Protein AF-A0AAV0VIZ0-F1 (afdb_monomer)

Secondary structure (DSSP, 8-state):
-HHHHHHHHHHHHHTSHHHHHHHHHHHHHHHHHTT-----HHHHHHHTTS-----TT--S------SS--GGGGS---S-HIIIIIIHHHHHHHHHHHHHTSHHH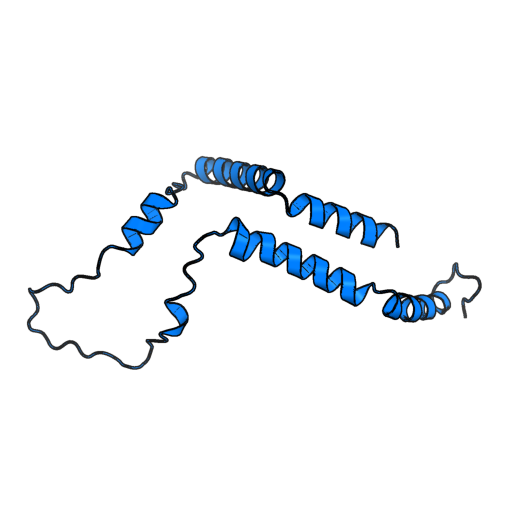HHHHHGGGGG-TTSTT--

Solvent-accessible surface area (backbone atoms only — not comparable to full-atom values): 7659 Å² total; per-residue (Å²): 112,68,66,61,56,50,51,49,50,52,50,56,55,53,67,31,74,67,44,47,50,53,53,50,51,55,52,48,56,52,36,48,75,71,70,47,82,81,74,52,73,69,57,56,54,52,60,75,59,60,73,87,70,78,71,89,85,61,96,63,84,81,79,76,74,78,84,76,77,63,71,81,69,76,68,76,66,76,85,44,58,62,62,71,44,55,38,45,54,48,52,50,52,52,50,51,51,50,63,64,66,24,76,77,40,49,60,60,54,55,63,52,39,38,76,32,89,88,39,98,63,42,117

Foldseek 3Di:
DVVLVVVLVVLVVCLDPVVVVVVVVVVVVVCVVVVHDDDDLVRVVVVVPPPPDPDPPDPDDDPPPPPDPPVVVVPPPCSDCSVPPVNVVSVVVSVCSCVCPPPVNVVVVVVCLCVDPPHPNDD

Organism: NCBI:txid13131

Sequence (123 aa):
MDLVDLTRKELTELRSDASYSLLYNKAKTHALGLGITVEEEQERNTRLRRKLQPSKKLEEYYVMSTTGKCESMKSLKVKNFKTEVFYCCIDRFLQQLNETFSEKSKDLFKLFEIFDASSNNFF

Structure (mmCIF, N/CA/C/O backbone):
data_AF-A0AAV0VIZ0-F1
#
_entry.id   AF-A0AAV0VIZ0-F1
#
loop_
_atom_site.group_PDB
_atom_site.id
_atom_site.type_symbol
_atom_site.label_atom_id
_atom_site.label_alt_id
_atom_site.label_comp_id
_atom_site.label_asym_id
_atom_site.label_entity_id
_atom_site.label_seq_id
_atom_site.pdbx_PDB_ins_code
_atom_site.Cartn_x
_atom_site.Cartn_y
_atom_site.Cartn_z
_atom_site.occupancy
_atom_site.B_iso_or_equiv
_atom_site.auth_seq_id
_atom_site.auth_comp_id
_atom_site.auth_asym_id
_atom_site.auth_atom_id
_atom_site.pdbx_PDB_model_num
ATOM 1 N N . MET A 1 1 ? 10.437 1.595 -20.979 1.00 59.19 1 MET A N 1
ATOM 2 C CA . MET A 1 1 ? 10.848 2.086 -19.643 1.00 59.19 1 MET A CA 1
ATOM 3 C C . MET A 1 1 ? 9.704 2.781 -18.915 1.00 59.19 1 MET A C 1
ATOM 5 O O . MET A 1 1 ? 9.573 2.549 -17.723 1.00 59.19 1 MET A O 1
ATOM 9 N N . ASP A 1 2 ? 8.811 3.482 -19.623 1.00 76.56 2 ASP A N 1
ATOM 10 C CA . ASP A 1 2 ? 7.629 4.141 -19.034 1.00 76.56 2 ASP A CA 1
ATOM 11 C C . ASP A 1 2 ? 6.782 3.266 -18.105 1.00 76.56 2 ASP A C 1
ATOM 13 O O . ASP A 1 2 ? 6.376 3.725 -17.043 1.00 76.56 2 ASP A O 1
ATOM 17 N N . LEU A 1 3 ? 6.550 1.993 -18.451 1.00 81.94 3 LEU A N 1
ATOM 18 C CA . LEU A 1 3 ? 5.745 1.099 -17.613 1.00 81.94 3 LEU A CA 1
ATOM 19 C C . LEU A 1 3 ? 6.365 0.878 -16.224 1.00 81.94 3 LEU A C 1
ATOM 21 O O . LEU A 1 3 ? 5.657 0.939 -15.228 1.00 81.94 3 LEU A O 1
ATOM 25 N N . VAL A 1 4 ? 7.682 0.666 -16.143 1.00 84.44 4 VAL A N 1
ATOM 26 C CA . VAL A 1 4 ? 8.380 0.415 -14.869 1.00 84.44 4 VAL A CA 1
ATOM 27 C C . VAL A 1 4 ? 8.340 1.655 -13.981 1.00 84.44 4 VAL A C 1
ATOM 29 O O . VAL A 1 4 ? 8.107 1.549 -12.776 1.00 84.44 4 VAL A O 1
ATOM 32 N N . ASP A 1 5 ? 8.533 2.834 -14.571 1.00 85.38 5 ASP A N 1
ATOM 33 C CA . ASP A 1 5 ? 8.516 4.095 -13.834 1.00 85.38 5 ASP A CA 1
ATOM 34 C C . ASP A 1 5 ? 7.097 4.463 -13.368 1.00 85.38 5 ASP A C 1
ATOM 36 O O . ASP A 1 5 ? 6.922 4.898 -12.226 1.00 85.38 5 ASP A O 1
ATOM 40 N N . LEU A 1 6 ? 6.074 4.192 -14.189 1.00 89.56 6 LEU A N 1
ATOM 41 C CA . LEU A 1 6 ? 4.665 4.301 -13.799 1.00 89.56 6 LEU A CA 1
ATOM 42 C C . LEU A 1 6 ? 4.327 3.353 -12.644 1.00 89.56 6 LEU A C 1
ATOM 44 O O . LEU A 1 6 ? 3.806 3.797 -11.624 1.00 89.56 6 LEU A O 1
ATOM 48 N N . THR A 1 7 ? 4.696 2.073 -12.747 1.00 89.00 7 THR A N 1
ATOM 49 C CA . THR A 1 7 ? 4.455 1.089 -11.680 1.00 89.00 7 THR A CA 1
ATOM 50 C C . THR A 1 7 ? 5.173 1.472 -10.385 1.00 89.00 7 THR A C 1
ATOM 52 O O . THR A 1 7 ? 4.607 1.340 -9.300 1.00 89.00 7 THR A O 1
ATOM 55 N N . ARG A 1 8 ? 6.402 2.001 -10.460 1.00 90.69 8 ARG A N 1
ATOM 56 C CA . ARG A 1 8 ? 7.124 2.498 -9.278 1.00 90.69 8 ARG A CA 1
ATOM 57 C C . ARG A 1 8 ? 6.373 3.653 -8.617 1.00 90.69 8 ARG A C 1
ATOM 59 O O . ARG A 1 8 ? 6.253 3.685 -7.389 1.00 90.69 8 ARG A O 1
ATOM 66 N N . LYS A 1 9 ? 5.864 4.592 -9.416 1.00 92.19 9 LYS A N 1
ATOM 67 C CA . LYS A 1 9 ? 5.090 5.731 -8.920 1.00 92.19 9 LYS A CA 1
ATOM 68 C C . LYS A 1 9 ? 3.812 5.267 -8.219 1.00 92.19 9 LYS A C 1
ATOM 70 O O . LYS A 1 9 ? 3.594 5.641 -7.070 1.00 92.19 9 LYS A O 1
ATOM 75 N N . GLU A 1 10 ? 3.043 4.385 -8.850 1.00 92.88 10 GLU A N 1
ATOM 76 C CA . GLU A 1 10 ? 1.814 3.825 -8.275 1.00 92.88 10 GLU A CA 1
ATOM 77 C C . GLU A 1 10 ? 2.072 3.066 -6.969 1.00 92.88 10 GLU A C 1
ATOM 79 O O . GLU A 1 10 ? 1.365 3.266 -5.984 1.00 92.88 10 GLU A O 1
ATOM 84 N N . LEU A 1 11 ? 3.120 2.237 -6.911 1.00 92.62 11 LEU A N 1
ATOM 85 C CA . LEU A 1 11 ? 3.501 1.532 -5.683 1.00 92.62 11 LEU A CA 1
ATOM 86 C C . LEU A 1 11 ? 3.896 2.504 -4.564 1.00 92.62 11 LEU A C 1
ATOM 88 O O . LEU A 1 11 ? 3.552 2.289 -3.403 1.00 92.62 11 LEU A O 1
ATOM 92 N N . THR A 1 12 ? 4.575 3.600 -4.902 1.00 92.31 12 THR A N 1
ATOM 93 C CA . THR A 1 12 ? 4.948 4.631 -3.923 1.00 92.31 12 THR A CA 1
ATOM 94 C C . THR A 1 12 ? 3.713 5.358 -3.381 1.00 92.31 12 THR A C 1
ATOM 96 O O . THR A 1 12 ? 3.615 5.594 -2.179 1.00 92.31 12 THR A O 1
ATOM 99 N N . GLU A 1 13 ? 2.732 5.656 -4.236 1.00 92.81 13 GLU A N 1
ATOM 100 C CA . GLU A 1 13 ? 1.442 6.242 -3.839 1.00 92.81 13 GLU A CA 1
ATOM 101 C C . GLU A 1 13 ? 0.580 5.262 -3.020 1.00 92.81 13 GLU A C 1
ATOM 103 O O . GLU A 1 13 ? -0.116 5.653 -2.072 1.00 92.81 13 GLU A O 1
ATOM 108 N N . LEU A 1 14 ? 0.657 3.965 -3.332 1.00 92.06 14 LEU A N 1
ATOM 109 C CA . LEU A 1 14 ? 0.000 2.896 -2.579 1.00 92.06 14 LEU A CA 1
ATOM 110 C C . LEU A 1 14 ? 0.576 2.766 -1.161 1.00 92.06 14 LEU A C 1
ATOM 112 O O . LEU A 1 14 ? -0.164 2.478 -0.219 1.00 92.06 14 LEU A O 1
ATOM 116 N N . ARG A 1 15 ? 1.871 3.057 -0.986 1.00 91.75 15 ARG A N 1
ATOM 117 C CA . ARG A 1 15 ? 2.580 3.111 0.303 1.00 91.75 15 ARG A CA 1
ATOM 118 C C . ARG A 1 15 ? 2.253 4.369 1.129 1.00 91.75 15 ARG A C 1
ATOM 120 O O . ARG A 1 15 ? 3.112 4.904 1.834 1.00 91.75 15 ARG A O 1
ATOM 127 N 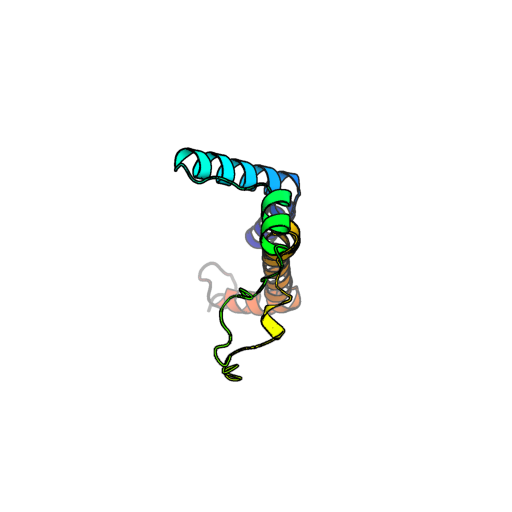N . SER A 1 16 ? 1.025 4.867 1.041 1.00 91.94 16 SER A N 1
ATOM 128 C CA . SER A 1 16 ? 0.561 6.031 1.792 1.00 91.94 16 SER A CA 1
ATOM 129 C C . SER A 1 16 ? -0.529 5.665 2.794 1.00 91.94 16 SER A C 1
ATOM 131 O O . SER A 1 16 ? -1.304 4.720 2.619 1.00 91.94 16 SER A O 1
ATOM 133 N N . ASP A 1 17 ? -0.620 6.473 3.848 1.00 89.19 17 ASP A N 1
ATOM 134 C CA . ASP A 1 17 ? -1.623 6.322 4.899 1.00 89.19 17 ASP A CA 1
ATOM 135 C C . ASP A 1 17 ? -3.052 6.452 4.359 1.00 89.19 17 ASP A C 1
ATOM 137 O O . ASP A 1 17 ? -3.956 5.743 4.812 1.00 89.19 17 ASP A O 1
ATOM 141 N N . ALA A 1 18 ? -3.247 7.322 3.365 1.00 90.56 18 ALA A N 1
ATOM 142 C CA . ALA A 1 18 ? -4.522 7.510 2.687 1.00 90.56 18 ALA A CA 1
ATOM 143 C C . ALA A 1 18 ? -4.934 6.249 1.914 1.00 90.56 18 ALA A C 1
ATOM 145 O O . ALA A 1 18 ? -6.048 5.753 2.099 1.00 90.56 18 ALA A O 1
ATOM 146 N N . SER A 1 19 ? -4.016 5.685 1.123 1.00 90.75 19 SER A N 1
ATOM 147 C CA . SER A 1 19 ? -4.240 4.450 0.366 1.00 90.75 19 SER A CA 1
ATOM 148 C C . SER A 1 19 ? -4.553 3.271 1.286 1.00 90.75 19 SER A C 1
ATOM 150 O O . SER A 1 19 ? -5.528 2.549 1.060 1.00 90.75 19 SER A O 1
ATOM 152 N N . TYR A 1 20 ? -3.797 3.117 2.380 1.00 91.94 20 TYR A N 1
ATOM 153 C CA . TYR A 1 20 ? -4.080 2.085 3.376 1.00 91.94 20 TYR A CA 1
ATOM 154 C C . TYR A 1 20 ? -5.469 2.261 3.998 1.00 91.94 20 TYR A C 1
ATOM 156 O O . TYR A 1 20 ? -6.231 1.301 4.089 1.00 91.94 20 TYR A O 1
ATOM 164 N N . SER A 1 21 ? -5.822 3.483 4.403 1.00 90.00 21 SER A N 1
ATOM 165 C CA . SER A 1 21 ? -7.109 3.761 5.049 1.00 90.00 21 SER A CA 1
ATOM 166 C C . SER A 1 21 ? -8.285 3.468 4.119 1.00 90.00 21 SER A C 1
ATOM 168 O O . SER A 1 21 ? -9.271 2.866 4.541 1.00 90.00 21 SER A O 1
ATOM 170 N N . LEU A 1 22 ? -8.171 3.831 2.838 1.00 93.12 22 LEU A N 1
ATOM 171 C CA . LEU A 1 22 ? -9.168 3.514 1.816 1.00 93.12 22 LEU A CA 1
ATOM 172 C C . LEU A 1 22 ? -9.359 1.996 1.675 1.00 93.12 22 LEU A C 1
ATOM 174 O O . LEU A 1 22 ? -10.491 1.508 1.696 1.00 93.12 22 LEU A O 1
ATOM 178 N N . LEU A 1 23 ? -8.257 1.253 1.546 1.00 91.00 23 LEU A N 1
ATOM 179 C CA . LEU A 1 23 ? -8.273 -0.201 1.401 1.00 91.00 23 LEU A CA 1
ATOM 180 C C . LEU A 1 23 ? -8.857 -0.880 2.644 1.00 91.00 23 LEU A C 1
ATOM 182 O O . LEU A 1 23 ? -9.746 -1.724 2.528 1.00 91.00 23 LEU A O 1
ATOM 186 N N . TYR A 1 24 ? -8.418 -0.462 3.830 1.00 90.00 24 TYR A N 1
ATOM 187 C CA . TYR A 1 24 ? -8.917 -0.972 5.100 1.00 90.00 24 TYR A CA 1
ATOM 188 C C . TYR A 1 24 ? -10.418 -0.723 5.264 1.00 90.00 24 TYR A C 1
ATOM 190 O O . TYR A 1 24 ? -11.156 -1.635 5.629 1.00 90.00 24 TYR A O 1
ATOM 198 N N . ASN A 1 25 ? -10.898 0.478 4.936 1.00 90.44 25 ASN A N 1
ATOM 199 C CA . ASN A 1 25 ? -12.317 0.806 5.038 1.00 90.44 25 ASN A CA 1
ATOM 200 C C . ASN A 1 25 ? -13.168 -0.020 4.069 1.00 90.44 25 ASN A C 1
ATOM 202 O O . ASN A 1 25 ? -14.212 -0.522 4.477 1.00 90.44 25 ASN A O 1
ATOM 206 N N . LYS A 1 26 ? -12.711 -0.234 2.828 1.00 92.88 26 LYS A N 1
ATOM 207 C CA . LYS A 1 26 ? -13.392 -1.128 1.873 1.00 92.88 26 LYS A CA 1
ATOM 208 C C . LYS A 1 26 ? -13.433 -2.576 2.364 1.00 92.88 26 LYS A C 1
ATOM 210 O O . LYS A 1 26 ? -14.464 -3.235 2.265 1.00 92.88 26 LYS A O 1
ATOM 215 N N . ALA A 1 27 ? -12.328 -3.075 2.915 1.00 88.38 27 ALA A N 1
ATOM 216 C CA . ALA A 1 27 ? -12.286 -4.416 3.490 1.00 88.38 27 ALA A CA 1
ATOM 217 C C . ALA A 1 27 ? -13.230 -4.535 4.699 1.00 88.38 27 ALA A C 1
ATOM 219 O O . ALA A 1 27 ? -13.957 -5.518 4.829 1.00 88.38 27 ALA A O 1
ATOM 220 N N . LYS A 1 28 ? -13.268 -3.504 5.552 1.00 88.56 28 LYS A N 1
ATOM 221 C CA . LYS A 1 28 ? -14.149 -3.430 6.720 1.00 88.56 28 LYS A CA 1
ATOM 222 C C . LYS A 1 28 ? -15.623 -3.431 6.321 1.00 88.56 28 LYS A C 1
ATOM 224 O O . LYS A 1 28 ? -16.387 -4.206 6.886 1.00 88.56 28 LYS A O 1
ATOM 229 N N . THR A 1 29 ? -16.034 -2.607 5.357 1.00 90.44 29 THR A N 1
ATOM 230 C CA . THR A 1 29 ? -17.435 -2.573 4.900 1.00 90.44 29 THR A CA 1
ATOM 231 C C . THR A 1 29 ? -17.862 -3.909 4.301 1.00 90.44 29 THR A C 1
ATOM 233 O O . THR A 1 29 ? -18.953 -4.387 4.600 1.00 90.44 29 THR A O 1
ATOM 236 N N . HIS A 1 30 ? -16.984 -4.555 3.532 1.00 90.81 30 HIS A N 1
ATOM 237 C CA . HIS A 1 30 ? -17.237 -5.883 2.981 1.00 90.81 30 HIS A CA 1
ATOM 238 C C . HIS A 1 30 ? -17.369 -6.958 4.074 1.00 90.81 30 HIS A C 1
ATOM 240 O O . HIS A 1 30 ? -18.300 -7.758 4.046 1.00 90.81 30 HIS A O 1
ATOM 246 N N . ALA A 1 31 ? -16.478 -6.957 5.070 1.00 87.00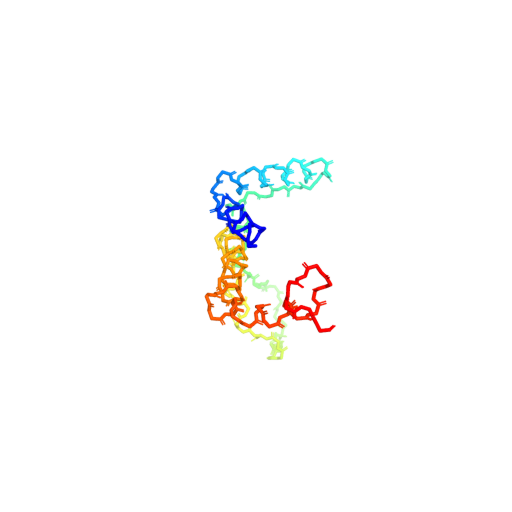 31 ALA A N 1
ATOM 247 C CA . ALA A 1 31 ? -16.537 -7.891 6.195 1.00 87.00 31 ALA A CA 1
ATOM 248 C C . ALA A 1 31 ? -17.832 -7.735 7.010 1.00 87.00 31 ALA A C 1
ATOM 250 O O . ALA A 1 31 ? -1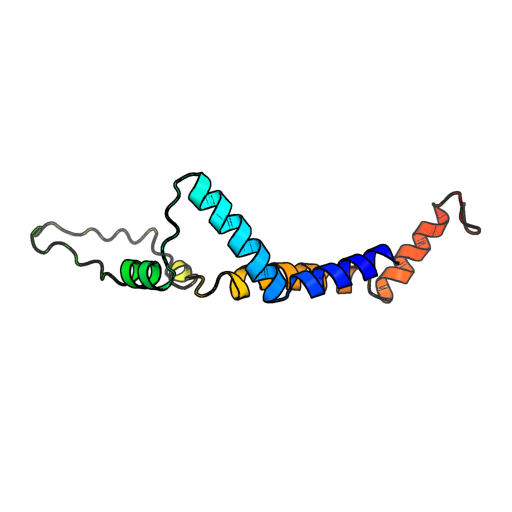8.475 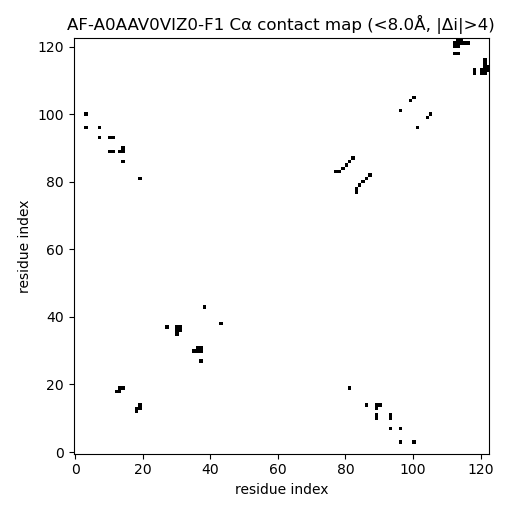-8.731 7.341 1.00 87.00 31 ALA A O 1
ATOM 251 N N . LEU A 1 32 ? -18.251 -6.492 7.268 1.00 87.31 32 LEU A N 1
ATOM 252 C CA . LEU A 1 32 ? -19.517 -6.199 7.943 1.00 87.31 32 LEU A CA 1
ATOM 253 C C . LEU A 1 32 ? -20.725 -6.684 7.130 1.00 87.31 32 LEU A C 1
ATOM 255 O O . LEU A 1 32 ? -21.649 -7.250 7.707 1.00 87.31 32 LEU A O 1
ATOM 259 N N . GLY A 1 33 ? -20.695 -6.531 5.802 1.00 88.38 33 GLY A N 1
ATOM 260 C CA . GLY A 1 33 ? -21.728 -7.067 4.908 1.00 88.38 33 GLY A CA 1
ATOM 261 C C . GLY A 1 33 ? -21.860 -8.595 4.959 1.00 88.38 33 GLY A C 1
ATOM 262 O O . GLY A 1 33 ? -22.939 -9.124 4.715 1.00 88.38 33 GLY A O 1
ATOM 263 N N . LEU A 1 34 ? -20.789 -9.299 5.335 1.00 90.75 34 LEU A N 1
ATOM 264 C CA . LEU A 1 34 ? -20.766 -10.752 5.539 1.00 90.75 34 LEU A CA 1
ATOM 265 C C . LEU A 1 34 ? -21.061 -11.177 6.989 1.00 90.75 34 LEU A C 1
ATOM 267 O O . LEU A 1 34 ? -20.966 -12.359 7.310 1.00 90.75 34 LEU A O 1
ATOM 271 N N . GLY A 1 35 ? -21.387 -10.235 7.880 1.00 82.44 35 GLY A N 1
ATOM 272 C CA . GLY A 1 35 ? -21.639 -10.518 9.296 1.00 82.44 35 GLY A CA 1
ATOM 273 C C . GLY A 1 35 ? -20.382 -10.855 10.106 1.00 82.44 35 GLY A C 1
ATOM 274 O O . GLY A 1 35 ? -20.488 -11.382 11.212 1.00 82.44 35 GLY A O 1
ATOM 275 N N . ILE A 1 36 ? -19.187 -10.561 9.585 1.00 82.38 36 ILE A N 1
ATOM 276 C CA . ILE A 1 36 ? -17.928 -10.762 10.306 1.00 82.38 36 ILE A CA 1
ATOM 277 C C . ILE A 1 36 ? -17.728 -9.589 11.270 1.00 82.38 36 ILE A C 1
ATOM 279 O O . ILE A 1 36 ? -17.600 -8.434 10.855 1.00 82.38 36 ILE A O 1
ATOM 283 N N . THR A 1 37 ? -17.657 -9.878 12.568 1.00 76.19 37 THR A N 1
ATOM 284 C CA . THR A 1 37 ? -17.340 -8.885 13.596 1.00 76.19 37 THR A CA 1
ATOM 285 C C . THR A 1 37 ? -15.872 -8.477 13.518 1.00 76.19 37 THR A C 1
ATOM 287 O O . THR A 1 37 ? -14.955 -9.265 13.754 1.00 76.19 37 THR A O 1
ATOM 290 N N . VAL A 1 38 ? -15.642 -7.208 13.190 1.00 69.75 38 VAL A N 1
ATOM 291 C CA . VAL A 1 38 ? -14.312 -6.596 13.213 1.00 69.75 38 VAL A CA 1
ATOM 292 C C . VAL A 1 38 ? -14.025 -6.147 14.647 1.00 69.75 38 VAL A C 1
ATOM 294 O O . VAL A 1 38 ? -14.452 -5.070 15.047 1.00 69.75 38 VAL A O 1
ATOM 297 N N . GLU A 1 39 ? -13.344 -6.995 15.424 1.00 66.50 39 GLU A N 1
ATOM 298 C CA . GLU A 1 39 ? -12.860 -6.648 16.773 1.00 66.50 39 GLU A CA 1
ATOM 299 C C . GLU A 1 39 ? -11.916 -5.441 16.709 1.00 66.50 39 GLU A C 1
ATOM 301 O O . GLU A 1 39 ? -11.018 -5.393 15.858 1.00 66.50 39 GLU A O 1
ATOM 306 N N . GLU A 1 40 ? -12.070 -4.496 17.637 1.00 63.97 40 GLU A N 1
ATOM 307 C CA . GLU A 1 40 ? -11.128 -3.387 17.745 1.00 63.97 40 GLU A CA 1
ATOM 308 C C . GLU A 1 40 ? -9.750 -3.891 18.205 1.00 63.97 40 GLU A C 1
ATOM 310 O O . GLU A 1 40 ? -9.611 -4.834 18.990 1.00 63.97 40 GLU A O 1
ATOM 315 N N . GLU A 1 41 ? -8.683 -3.253 17.722 1.00 56.44 41 GLU A N 1
ATOM 316 C CA . GLU A 1 41 ? -7.300 -3.670 17.993 1.00 56.44 41 GLU A CA 1
ATOM 317 C C . GLU A 1 41 ? -6.978 -3.697 19.502 1.00 56.44 41 GLU A C 1
ATOM 319 O O . GLU A 1 41 ? -6.190 -4.521 19.979 1.00 56.44 41 GLU A O 1
ATOM 324 N N . GLN A 1 42 ? -7.648 -2.846 20.283 1.00 53.88 42 GLN A N 1
ATOM 325 C CA . GLN A 1 42 ? -7.551 -2.801 21.743 1.00 53.88 42 GLN A CA 1
ATOM 326 C C . GLN A 1 42 ? -8.201 -4.028 22.417 1.00 53.88 42 GLN A C 1
ATOM 328 O O . GLN A 1 42 ? -7.646 -4.574 23.379 1.00 53.88 42 GLN A O 1
ATOM 333 N N . GLU A 1 43 ? -9.320 -4.521 21.880 1.00 55.31 43 GLU A N 1
ATOM 334 C CA . GLU A 1 43 ? -10.046 -5.707 22.363 1.00 55.31 43 GLU A CA 1
ATOM 335 C C . GLU A 1 43 ? -9.290 -7.005 22.039 1.00 55.31 43 GLU A C 1
ATOM 337 O O . GLU A 1 43 ? -9.144 -7.899 22.882 1.00 55.31 43 GLU A O 1
ATOM 342 N N . ARG A 1 44 ? -8.690 -7.083 20.844 1.00 57.06 44 ARG A N 1
ATOM 343 C CA . ARG A 1 44 ? -7.828 -8.211 20.455 1.00 57.06 44 ARG A CA 1
ATOM 344 C C . ARG A 1 44 ? -6.599 -8.315 21.363 1.00 57.06 44 ARG A C 1
ATOM 346 O O . ARG A 1 44 ? -6.240 -9.403 21.827 1.00 57.06 44 ARG A O 1
ATOM 353 N N . ASN A 1 45 ? -5.968 -7.178 21.658 1.00 52.53 45 ASN A N 1
ATOM 354 C CA . ASN A 1 45 ? -4.784 -7.112 22.514 1.00 52.53 45 ASN A CA 1
ATOM 355 C C . ASN A 1 45 ? -5.081 -7.467 23.978 1.00 52.53 45 ASN A C 1
ATOM 357 O O . ASN A 1 45 ? -4.245 -8.092 24.636 1.00 52.53 45 ASN A O 1
ATOM 361 N N . THR A 1 46 ? -6.257 -7.110 24.496 1.00 53.97 46 THR A N 1
ATOM 362 C CA . THR A 1 46 ? -6.684 -7.484 25.853 1.00 53.97 46 THR A CA 1
ATOM 363 C C . THR A 1 46 ? -7.065 -8.961 25.951 1.00 53.97 46 THR A C 1
ATOM 365 O O . THR A 1 46 ? -6.671 -9.617 26.919 1.00 53.97 46 THR A O 1
ATOM 368 N N . ARG A 1 47 ? -7.716 -9.546 24.933 1.00 55.28 47 ARG A N 1
ATOM 369 C CA . ARG A 1 47 ? -8.015 -10.992 24.901 1.00 55.28 47 ARG A CA 1
ATOM 370 C C . ARG A 1 47 ? -6.752 -11.857 24.909 1.00 55.28 47 ARG A C 1
ATOM 372 O O . ARG A 1 47 ? -6.660 -12.788 25.705 1.00 55.28 47 ARG A O 1
ATOM 379 N N . LEU A 1 48 ? -5.747 -11.512 24.100 1.00 55.56 48 LEU A N 1
ATOM 380 C CA . LEU A 1 48 ? -4.452 -12.213 24.052 1.00 55.56 48 LEU A CA 1
ATOM 381 C C . LEU A 1 48 ? -3.617 -12.065 25.340 1.00 55.56 48 LEU A C 1
ATOM 383 O O . LEU A 1 48 ? -2.628 -12.777 25.519 1.00 55.56 48 LEU A O 1
ATOM 387 N N . ARG A 1 49 ? -3.973 -11.122 26.222 1.00 52.88 49 ARG A N 1
ATOM 388 C CA . ARG A 1 49 ? -3.325 -10.895 27.524 1.00 52.88 49 ARG A CA 1
ATOM 389 C C . ARG A 1 49 ? -3.995 -11.631 28.678 1.00 52.88 49 ARG A C 1
ATOM 391 O O . ARG A 1 49 ? -3.449 -11.586 29.783 1.00 52.88 49 ARG A O 1
ATOM 398 N N . ARG A 1 50 ? -5.131 -12.315 28.472 1.00 48.22 50 ARG A N 1
ATOM 399 C CA . ARG A 1 50 ? -5.671 -13.201 29.512 1.00 48.22 50 ARG A CA 1
ATOM 400 C C . ARG A 1 50 ? -4.621 -14.270 29.791 1.00 48.22 50 ARG A C 1
ATOM 402 O O . ARG A 1 50 ? -4.369 -15.135 28.958 1.00 48.22 50 ARG A O 1
ATOM 409 N N . LYS A 1 51 ? -3.967 -14.157 30.953 1.00 52.41 51 LYS A N 1
ATOM 410 C CA . LYS A 1 51 ? -3.044 -15.173 31.455 1.00 52.41 51 LYS A CA 1
ATOM 411 C C . LYS A 1 51 ? -3.795 -16.497 31.410 1.00 52.41 51 LYS A C 1
ATOM 413 O O . LYS A 1 51 ? -4.853 -16.612 32.023 1.00 52.41 51 LYS A O 1
ATOM 418 N N . LEU A 1 52 ? -3.250 -17.455 30.668 1.00 53.31 52 LEU A N 1
ATOM 419 C CA . LEU A 1 52 ? -3.641 -18.854 30.736 1.00 53.31 52 LEU A CA 1
ATOM 420 C C . LEU A 1 52 ? -3.459 -19.246 32.208 1.00 53.31 52 LEU A C 1
ATOM 422 O O . LEU A 1 52 ? -2.329 -19.413 32.657 1.00 53.31 52 LEU A O 1
ATOM 426 N N . GLN A 1 53 ? -4.534 -19.218 32.995 1.00 55.44 53 GLN A N 1
ATOM 427 C CA . GLN A 1 53 ? -4.506 -19.671 34.379 1.00 55.44 53 GLN A CA 1
ATOM 428 C C . GLN A 1 53 ? -4.901 -21.140 34.342 1.00 55.44 53 GLN A C 1
ATOM 430 O O . GLN A 1 53 ? -6.060 -21.434 34.040 1.00 55.44 53 GLN A O 1
ATOM 435 N N . PRO A 1 54 ? -3.958 -22.066 34.580 1.00 54.19 54 PRO A N 1
ATOM 436 C CA . PRO A 1 54 ? -4.302 -23.469 34.696 1.00 54.19 54 PRO A CA 1
ATOM 437 C C . PRO A 1 54 ? -5.332 -23.625 35.816 1.00 54.19 54 PRO A C 1
ATOM 439 O O . PRO A 1 54 ? -5.210 -23.009 36.879 1.00 54.19 54 PRO A O 1
ATOM 442 N N . SER A 1 55 ? -6.364 -24.424 35.559 1.00 54.47 55 SER A N 1
ATOM 443 C CA . SER A 1 55 ? -7.346 -24.803 36.571 1.00 54.47 55 SER A CA 1
ATOM 444 C C . SER A 1 55 ? -6.626 -25.396 37.784 1.00 54.47 55 SER A C 1
ATOM 446 O O . SER A 1 55 ? -5.900 -26.375 37.650 1.00 54.47 55 SER A O 1
ATOM 448 N N . LYS A 1 56 ? -6.855 -24.839 38.979 1.00 59.56 56 LYS A N 1
ATOM 449 C CA . LYS A 1 56 ? -6.336 -25.390 40.246 1.00 59.56 56 LYS A CA 1
ATOM 450 C C . LYS A 1 56 ? -7.070 -26.659 40.706 1.00 59.56 56 LYS A C 1
ATOM 452 O O . LYS A 1 56 ? -6.772 -27.162 41.779 1.00 59.56 56 LYS A O 1
ATOM 457 N N . LYS A 1 57 ? -8.072 -27.130 39.953 1.00 60.16 57 LYS A N 1
ATOM 458 C CA . LYS A 1 57 ? -8.961 -28.233 40.360 1.00 60.16 57 LYS A CA 1
ATOM 459 C C . LYS A 1 57 ? -8.498 -29.624 39.911 1.00 60.16 57 LYS A C 1
ATOM 461 O O . LYS A 1 57 ? -9.188 -30.587 40.209 1.00 60.16 57 LYS A O 1
ATOM 466 N N . LEU A 1 58 ? -7.382 -29.735 39.190 1.00 53.44 58 LEU A N 1
ATOM 467 C CA . LEU A 1 58 ? -6.838 -31.014 38.731 1.00 53.44 58 LEU A CA 1
ATOM 468 C C . LEU A 1 58 ? -5.434 -31.192 39.315 1.00 53.44 58 LEU A C 1
ATOM 470 O O . LEU A 1 58 ? -4.475 -30.609 38.818 1.00 53.44 58 LEU A O 1
ATOM 474 N N . GLU A 1 59 ? -5.325 -32.004 40.366 1.00 52.84 59 GLU A N 1
ATOM 475 C CA . GLU A 1 59 ? -4.062 -32.550 40.895 1.00 52.84 59 GLU A CA 1
ATOM 476 C C . GLU A 1 59 ? -3.520 -33.682 39.998 1.00 52.84 59 GLU A C 1
ATOM 478 O O . GLU A 1 59 ? -2.921 -34.644 40.467 1.00 52.84 59 GLU A O 1
ATOM 483 N N . GLU A 1 60 ? -3.744 -33.602 38.688 1.00 49.34 60 GLU A N 1
ATOM 484 C CA . GLU A 1 60 ? -3.358 -34.646 37.747 1.00 49.34 60 GLU A CA 1
ATOM 485 C C . GLU A 1 60 ? -2.179 -34.162 36.906 1.00 49.34 60 GLU A C 1
ATOM 487 O O . GLU A 1 60 ? -2.249 -33.174 36.174 1.00 49.34 60 GLU A O 1
ATOM 492 N N . TYR A 1 61 ? -1.064 -34.863 37.101 1.00 50.84 61 TYR A N 1
ATOM 493 C CA . TYR A 1 61 ? 0.208 -34.789 36.396 1.00 50.84 61 TYR A CA 1
ATOM 494 C C . TYR A 1 61 ? 0.142 -34.116 35.017 1.00 50.84 61 TYR A C 1
ATOM 496 O O . TYR A 1 61 ? -0.296 -34.695 34.024 1.00 50.84 61 TYR A O 1
ATOM 504 N N . TYR A 1 62 ? 0.687 -32.902 34.932 1.00 52.22 62 TYR A N 1
ATOM 505 C CA . TYR A 1 62 ? 0.961 -32.267 33.650 1.00 52.22 62 TYR A CA 1
ATOM 506 C C . TYR A 1 62 ? 2.228 -32.883 33.044 1.00 52.22 62 TYR A C 1
ATOM 508 O O . TYR A 1 62 ? 3.347 -32.488 33.374 1.00 52.22 62 TYR A O 1
ATOM 516 N N . VAL A 1 63 ? 2.067 -33.831 32.117 1.00 53.47 63 VAL A N 1
ATOM 517 C CA . VAL A 1 63 ? 3.150 -34.195 31.195 1.00 53.47 63 VAL A CA 1
ATOM 518 C C . VAL A 1 63 ? 3.322 -33.032 30.222 1.00 53.47 63 VAL A C 1
ATOM 520 O O . VAL A 1 63 ? 2.576 -32.864 29.258 1.00 53.47 63 VAL A O 1
ATOM 523 N N . MET A 1 64 ? 4.307 -32.180 30.494 1.00 47.97 64 MET A N 1
ATOM 524 C CA . MET A 1 64 ? 4.766 -31.183 29.536 1.00 47.97 64 MET A CA 1
ATOM 525 C C . MET A 1 64 ? 5.480 -31.912 28.397 1.00 47.97 64 MET A C 1
ATOM 527 O O . MET A 1 64 ? 6.671 -32.196 28.496 1.00 47.97 64 MET A O 1
ATOM 531 N N . SER A 1 65 ? 4.764 -32.207 27.309 1.00 48.84 65 SER A N 1
ATOM 532 C CA . SER A 1 65 ? 5.418 -32.596 26.061 1.00 48.84 65 SER A CA 1
ATOM 533 C C . SER A 1 65 ? 6.376 -31.474 25.643 1.00 48.84 65 SER A C 1
ATOM 535 O O . SER A 1 65 ? 5.963 -30.337 25.394 1.00 48.84 65 SER A O 1
ATOM 537 N N . THR A 1 66 ? 7.672 -31.775 25.632 1.00 52.78 66 THR A N 1
ATOM 538 C CA . THR A 1 66 ? 8.743 -30.871 25.189 1.00 52.78 66 THR A CA 1
ATOM 539 C C . THR A 1 66 ? 8.819 -30.778 23.666 1.00 52.78 66 THR A C 1
ATOM 541 O O . THR A 1 66 ? 9.496 -29.899 23.134 1.00 52.78 66 THR A O 1
ATOM 544 N N . THR A 1 67 ? 8.084 -31.620 22.938 1.00 45.69 67 THR A N 1
ATOM 545 C CA . THR A 1 67 ? 8.047 -31.611 21.478 1.00 45.69 67 THR A CA 1
ATOM 546 C C . THR A 1 67 ? 6.953 -30.660 20.989 1.00 45.69 67 THR A C 1
ATOM 548 O O . THR A 1 67 ? 5.786 -31.015 20.863 1.00 45.69 67 THR A O 1
ATOM 551 N N . GLY A 1 68 ? 7.329 -29.401 20.740 1.00 43.34 68 GLY A N 1
ATOM 552 C CA . GLY A 1 68 ? 6.470 -28.446 20.021 1.00 43.34 68 GLY A CA 1
ATOM 553 C C . GLY A 1 68 ? 6.486 -27.000 20.518 1.00 43.34 68 GLY A C 1
ATOM 554 O O . GLY A 1 68 ? 5.935 -26.126 19.852 1.00 43.34 68 GLY A O 1
ATOM 555 N N . LYS A 1 69 ? 7.138 -26.688 21.646 1.00 45.16 69 LYS A N 1
ATOM 556 C CA . LYS A 1 69 ? 7.318 -25.290 22.078 1.00 45.16 69 LYS A CA 1
ATOM 557 C C . LYS A 1 69 ? 8.493 -24.647 21.338 1.00 45.16 69 LYS A C 1
ATOM 559 O O . LYS A 1 69 ? 9.547 -24.412 21.914 1.00 45.16 69 LYS A O 1
ATOM 564 N N . CYS A 1 70 ? 8.295 -24.323 20.061 1.00 40.59 70 CYS A N 1
ATOM 565 C CA . CYS A 1 70 ? 9.125 -23.319 19.401 1.00 40.59 70 CYS A CA 1
ATOM 566 C C . CYS A 1 70 ? 8.824 -21.958 20.047 1.00 40.59 70 CYS A C 1
ATOM 568 O O . CYS A 1 70 ? 7.805 -21.326 19.766 1.00 40.59 70 CYS A O 1
ATOM 570 N N . GLU A 1 71 ? 9.694 -21.500 20.947 1.00 47.09 71 GLU A N 1
ATOM 571 C CA . GLU A 1 71 ? 9.592 -20.165 21.552 1.00 47.09 71 GLU A CA 1
ATOM 572 C C . GLU A 1 71 ? 9.697 -19.032 20.520 1.00 47.09 71 GLU A C 1
ATOM 574 O O . GLU A 1 71 ? 9.229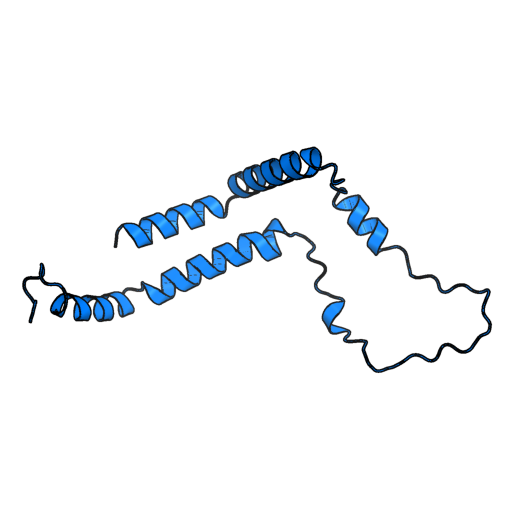 -17.923 20.774 1.00 47.09 71 GLU A O 1
ATOM 579 N N . SER A 1 72 ? 10.203 -19.336 19.323 1.00 44.38 72 SER A N 1
ATOM 580 C CA . SER A 1 72 ? 10.318 -18.426 18.181 1.00 44.38 72 SER A CA 1
ATOM 581 C C . SER A 1 72 ? 8.978 -17.941 17.610 1.00 44.38 72 SER A C 1
ATOM 583 O O . SER A 1 72 ? 8.947 -16.913 16.943 1.00 44.38 72 SER A O 1
ATOM 585 N N . MET A 1 73 ? 7.854 -18.606 17.902 1.00 43.81 73 MET A N 1
ATOM 586 C CA . MET A 1 73 ? 6.519 -18.147 17.477 1.00 43.81 73 MET A CA 1
ATOM 587 C C . MET A 1 73 ? 5.898 -17.105 18.425 1.00 43.81 73 MET A C 1
ATOM 589 O O . MET A 1 73 ? 4.871 -16.511 18.103 1.00 43.81 73 MET A O 1
ATOM 593 N N . LYS A 1 74 ? 6.491 -16.842 19.603 1.00 44.16 74 LYS A N 1
ATOM 594 C CA . LYS A 1 74 ? 5.908 -15.926 20.606 1.00 44.16 74 LYS A CA 1
ATOM 595 C C . LYS A 1 74 ? 6.046 -14.433 20.262 1.00 44.16 74 LYS A C 1
ATOM 597 O O . LYS A 1 74 ? 5.465 -13.611 20.975 1.00 44.16 74 LYS A O 1
ATOM 602 N N . SER A 1 75 ? 6.767 -14.058 19.202 1.00 44.88 75 SER A N 1
ATOM 603 C CA . SER A 1 75 ? 7.076 -12.652 18.886 1.00 44.88 75 SER A CA 1
ATOM 604 C C . SER A 1 75 ? 6.516 -12.115 17.567 1.00 44.88 75 SER A C 1
ATOM 606 O O . SER A 1 75 ? 6.530 -10.900 17.397 1.00 44.88 75 SER A O 1
ATOM 608 N N . LEU A 1 76 ? 5.908 -12.929 16.698 1.00 45.50 76 LEU A N 1
ATOM 609 C CA . LEU A 1 76 ? 5.120 -12.427 15.557 1.00 45.50 76 LEU A CA 1
ATOM 610 C C . LEU A 1 76 ? 3.707 -12.022 16.006 1.00 45.50 76 LEU A C 1
ATOM 612 O O . LEU A 1 76 ? 2.693 -12.347 15.394 1.00 45.50 76 LEU A O 1
ATOM 616 N N . LYS A 1 77 ? 3.623 -11.286 17.118 1.00 52.34 77 LYS A N 1
ATOM 617 C CA . LYS A 1 77 ? 2.463 -10.429 17.339 1.00 52.34 77 LYS A CA 1
ATOM 618 C C . LYS A 1 77 ? 2.636 -9.301 16.344 1.00 52.34 77 LYS A C 1
ATOM 620 O O . LYS A 1 77 ? 3.358 -8.365 16.661 1.00 52.34 77 LYS A O 1
ATOM 625 N N . VAL A 1 78 ? 2.018 -9.428 15.171 1.00 54.84 78 VAL A N 1
ATOM 626 C CA . VAL A 1 78 ? 1.892 -8.318 14.230 1.00 54.84 78 VAL A CA 1
ATOM 627 C C . VAL A 1 78 ? 1.178 -7.207 14.985 1.00 54.84 78 VAL A C 1
ATOM 629 O O . VAL A 1 78 ? -0.040 -7.257 15.157 1.00 54.84 78 VAL A O 1
ATOM 632 N N . LYS A 1 79 ? 1.946 -6.283 15.570 1.00 60.66 79 LYS A N 1
ATOM 633 C CA . LYS A 1 79 ? 1.402 -5.223 16.426 1.00 60.66 79 LYS A CA 1
ATOM 634 C C . LYS A 1 79 ? 0.725 -4.174 15.569 1.00 60.66 79 LYS A C 1
ATOM 636 O O . LYS A 1 79 ? -0.113 -3.449 16.081 1.00 60.66 79 LYS A O 1
ATOM 641 N N . ASN A 1 80 ? 1.125 -4.092 14.302 1.00 70.50 80 ASN A N 1
ATOM 642 C CA . ASN A 1 80 ? 0.557 -3.182 13.336 1.00 70.50 80 ASN A CA 1
ATOM 643 C C . ASN A 1 80 ? 0.649 -3.778 11.920 1.00 70.50 80 ASN A C 1
ATOM 645 O O . ASN A 1 80 ? 1.702 -3.754 11.278 1.00 70.50 80 ASN A O 1
ATOM 649 N N . PHE A 1 81 ? -0.474 -4.307 11.426 1.00 79.56 81 PHE A N 1
ATOM 650 C CA . PHE A 1 81 ? -0.576 -4.910 10.089 1.00 79.56 81 PHE A CA 1
ATOM 651 C C . PHE A 1 81 ? -0.176 -3.932 8.974 1.00 79.56 81 PHE A C 1
ATOM 653 O O . PHE A 1 81 ? 0.444 -4.331 7.987 1.00 79.56 81 PHE A O 1
ATOM 660 N N . LYS A 1 82 ? -0.468 -2.638 9.155 1.00 84.19 82 LYS A N 1
ATOM 661 C CA . LYS A 1 82 ? -0.129 -1.575 8.203 1.00 84.19 82 LYS A CA 1
ATOM 662 C C . LYS A 1 82 ? 1.373 -1.506 7.945 1.00 84.19 82 LYS A C 1
ATOM 664 O O . LYS A 1 82 ? 1.804 -1.509 6.799 1.00 84.19 82 LYS A O 1
ATOM 669 N N . THR A 1 83 ? 2.173 -1.446 9.005 1.00 80.38 83 THR A N 1
ATOM 670 C CA . THR A 1 83 ? 3.623 -1.253 8.884 1.00 80.38 83 THR A CA 1
ATOM 671 C C . THR A 1 83 ? 4.357 -2.562 8.644 1.00 80.38 83 THR A C 1
ATOM 673 O O . THR A 1 83 ? 5.264 -2.614 7.823 1.00 80.38 83 THR A O 1
ATOM 676 N N . GLU A 1 84 ? 3.970 -3.626 9.346 1.00 79.12 84 GLU A N 1
ATOM 677 C CA . GLU A 1 84 ? 4.727 -4.882 9.336 1.00 79.12 84 GLU A CA 1
ATOM 678 C C . GLU A 1 84 ? 4.409 -5.764 8.128 1.00 79.12 84 GLU A C 1
ATOM 680 O O . GLU A 1 84 ? 5.267 -6.528 7.690 1.00 79.12 84 GLU A O 1
ATOM 685 N N . VAL A 1 85 ? 3.195 -5.657 7.580 1.00 83.81 85 VAL A N 1
ATOM 686 C CA . VAL A 1 85 ? 2.766 -6.464 6.433 1.00 83.81 85 VAL A CA 1
ATOM 687 C C . VAL A 1 85 ? 2.593 -5.580 5.210 1.00 83.81 85 VAL A C 1
ATOM 689 O O . VAL A 1 85 ? 3.341 -5.723 4.251 1.00 83.81 85 VAL A O 1
ATOM 692 N N . PHE A 1 86 ? 1.651 -4.635 5.243 1.00 87.50 86 PHE A N 1
ATOM 693 C CA . PHE A 1 86 ? 1.260 -3.895 4.042 1.00 87.50 86 PHE A CA 1
ATOM 694 C C . PHE A 1 86 ? 2.408 -3.051 3.464 1.00 87.50 86 PHE A C 1
ATOM 696 O O . PHE A 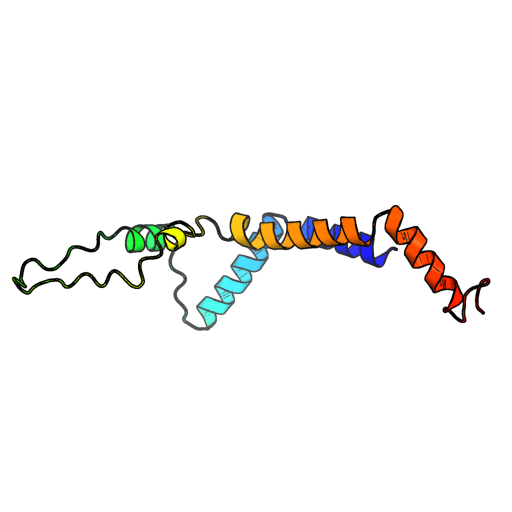1 86 ? 2.777 -3.238 2.305 1.00 87.50 86 PHE A O 1
ATOM 703 N N . TYR A 1 87 ? 3.033 -2.186 4.268 1.00 91.31 87 TYR A N 1
ATOM 704 C CA . TYR A 1 87 ? 4.179 -1.387 3.813 1.00 91.31 87 TYR A CA 1
ATOM 705 C C . TYR A 1 87 ? 5.397 -2.248 3.491 1.00 91.31 87 TYR A C 1
ATOM 707 O O . TYR A 1 87 ? 6.022 -2.036 2.459 1.00 91.31 87 TYR A O 1
ATOM 715 N N . CYS A 1 88 ? 5.675 -3.273 4.300 1.00 89.31 88 CYS A N 1
ATOM 716 C CA . CYS A 1 88 ? 6.773 -4.206 4.047 1.00 89.31 88 CYS A CA 1
ATOM 717 C C . CYS A 1 88 ? 6.652 -4.900 2.678 1.00 89.31 88 CYS A C 1
ATOM 719 O O . CYS A 1 88 ? 7.633 -5.001 1.942 1.00 89.31 88 CYS A O 1
ATOM 721 N N . CYS A 1 89 ? 5.451 -5.347 2.300 1.00 89.50 89 CYS A N 1
ATOM 722 C CA . CYS A 1 89 ? 5.213 -5.945 0.988 1.00 89.50 89 CYS A CA 1
ATOM 723 C C . CYS A 1 89 ? 5.496 -4.957 -0.149 1.00 89.50 89 CYS A C 1
ATOM 725 O O . CYS A 1 89 ? 6.190 -5.312 -1.100 1.00 89.50 89 CYS A O 1
ATOM 727 N N . ILE A 1 90 ? 4.996 -3.723 -0.046 1.00 91.94 90 ILE A N 1
ATOM 728 C CA . ILE A 1 90 ? 5.208 -2.694 -1.074 1.00 91.94 90 ILE A CA 1
ATOM 729 C C . ILE A 1 90 ? 6.694 -2.339 -1.194 1.00 91.94 90 ILE A C 1
ATOM 731 O O . ILE A 1 90 ? 7.224 -2.280 -2.303 1.00 91.94 90 ILE A O 1
ATOM 735 N N . ASP A 1 91 ? 7.379 -2.182 -0.061 1.00 91.62 91 ASP A N 1
ATOM 736 C CA . ASP A 1 91 ? 8.808 -1.867 -0.009 1.00 91.62 91 ASP A CA 1
ATOM 737 C C . ASP A 1 91 ? 9.646 -2.958 -0.691 1.00 91.62 91 ASP A C 1
ATOM 739 O O . ASP A 1 91 ? 10.558 -2.648 -1.458 1.00 91.62 91 ASP A O 1
ATOM 743 N N . ARG A 1 92 ? 9.288 -4.237 -0.510 1.00 91.56 92 ARG A N 1
ATOM 744 C CA . ARG A 1 92 ? 9.943 -5.353 -1.212 1.00 91.56 92 ARG A CA 1
ATOM 745 C C . ARG A 1 92 ? 9.729 -5.312 -2.723 1.00 91.56 92 ARG A C 1
ATOM 747 O O . ARG A 1 92 ? 10.678 -5.547 -3.466 1.00 91.56 92 ARG A O 1
ATOM 754 N N . PHE A 1 93 ? 8.518 -5.009 -3.190 1.00 91.50 93 PHE A N 1
ATOM 755 C CA . PHE A 1 93 ? 8.264 -4.874 -4.629 1.00 91.50 93 PHE A CA 1
ATOM 756 C C . PHE A 1 93 ? 9.057 -3.715 -5.237 1.00 91.50 93 PHE A C 1
ATOM 758 O O . PHE A 1 93 ? 9.678 -3.881 -6.286 1.00 91.50 93 PHE A O 1
ATOM 765 N N . LEU A 1 94 ? 9.089 -2.566 -4.558 1.00 92.00 94 LEU A N 1
ATOM 766 C CA . LEU A 1 94 ? 9.879 -1.411 -4.981 1.00 92.00 94 LEU A CA 1
ATOM 767 C C . LEU A 1 94 ? 11.374 -1.735 -5.033 1.00 92.00 94 LEU A C 1
ATOM 769 O O . LEU A 1 94 ? 12.038 -1.397 -6.013 1.00 92.00 94 LEU A O 1
ATOM 773 N N . GLN A 1 95 ? 11.897 -2.420 -4.014 1.00 91.44 95 GLN A N 1
ATOM 774 C CA . GLN A 1 95 ? 13.290 -2.852 -3.986 1.00 91.44 95 GLN A CA 1
ATOM 775 C C . GLN A 1 95 ? 13.609 -3.769 -5.172 1.00 91.44 95 GLN A C 1
ATOM 777 O O . GLN A 1 95 ? 14.549 -3.496 -5.917 1.00 91.44 95 GLN A O 1
ATOM 782 N N . GLN A 1 96 ? 12.788 -4.796 -5.405 1.00 88.00 96 GLN A N 1
ATOM 783 C CA . GLN A 1 96 ? 13.006 -5.735 -6.502 1.00 88.00 96 GLN A CA 1
ATOM 784 C C . GLN A 1 96 ? 12.948 -5.042 -7.869 1.00 88.00 96 GLN A C 1
ATOM 786 O O . GLN A 1 96 ? 13.769 -5.333 -8.739 1.00 88.00 96 GLN A O 1
ATOM 791 N N . LEU A 1 97 ? 12.016 -4.103 -8.068 1.00 87.19 97 LEU A N 1
ATOM 792 C CA . LEU A 1 97 ? 11.938 -3.308 -9.298 1.00 87.19 97 LEU A CA 1
ATOM 793 C C . LEU A 1 97 ? 13.192 -2.453 -9.502 1.00 87.19 97 LEU A C 1
ATOM 795 O O . LEU A 1 97 ? 13.702 -2.365 -10.617 1.00 87.19 97 LEU A O 1
ATOM 799 N N . ASN A 1 98 ? 13.709 -1.844 -8.436 1.00 86.44 98 ASN A N 1
ATOM 800 C CA . ASN A 1 98 ? 14.920 -1.028 -8.500 1.00 86.44 98 ASN A CA 1
ATOM 801 C C . ASN A 1 98 ? 16.162 -1.853 -8.832 1.00 86.44 98 ASN A C 1
ATOM 803 O O . ASN A 1 98 ? 16.985 -1.404 -9.624 1.00 86.44 98 ASN A O 1
ATOM 807 N N . GLU A 1 99 ? 16.289 -3.051 -8.265 1.00 85.94 99 GLU A N 1
ATOM 808 C CA . GLU A 1 99 ? 17.398 -3.961 -8.559 1.00 85.94 99 GLU A CA 1
ATOM 809 C C . GLU A 1 99 ? 17.303 -4.501 -9.995 1.00 85.94 99 GLU A C 1
ATOM 811 O O . GLU A 1 99 ? 18.259 -4.402 -10.771 1.00 85.94 99 GLU A O 1
ATOM 816 N N . THR A 1 100 ? 16.122 -5.000 -10.377 1.00 81.00 100 THR A N 1
ATOM 817 C CA . THR A 1 100 ? 15.892 -5.686 -11.660 1.00 81.00 100 THR A CA 1
ATOM 818 C C . THR A 1 100 ? 15.951 -4.741 -12.856 1.00 81.00 100 THR A C 1
ATOM 820 O O . THR A 1 100 ? 16.410 -5.150 -13.916 1.00 81.00 100 THR A O 1
ATOM 823 N N . PHE A 1 101 ? 15.540 -3.479 -12.708 1.00 78.75 101 PHE A N 1
ATOM 824 C CA . PHE A 1 101 ? 15.551 -2.469 -13.780 1.00 78.75 101 PHE A CA 1
ATOM 825 C C . PHE A 1 101 ? 16.550 -1.332 -13.517 1.00 78.75 101 PHE A C 1
ATOM 827 O O . PHE A 1 101 ? 16.377 -0.202 -13.986 1.00 78.75 101 PHE A O 1
ATOM 834 N N . SER A 1 102 ? 17.599 -1.627 -12.746 1.00 77.25 102 SER A N 1
ATOM 835 C CA . SER A 1 102 ? 18.728 -0.721 -12.554 1.00 77.25 102 SER A CA 1
ATOM 836 C C . SER A 1 102 ? 19.429 -0.401 -13.881 1.00 77.25 102 SER A C 1
ATOM 838 O O . SER A 1 102 ? 19.343 -1.143 -14.854 1.00 77.25 102 SER A O 1
ATOM 840 N N . GLU A 1 103 ? 20.176 0.703 -13.930 1.00 70.75 103 GLU A N 1
ATOM 841 C CA . GLU A 1 103 ? 21.000 1.086 -15.094 1.00 70.75 103 GLU A CA 1
ATOM 842 C C . GLU A 1 103 ? 21.841 -0.086 -15.633 1.00 70.75 103 GLU A C 1
ATOM 844 O O . GLU A 1 103 ? 21.914 -0.298 -16.838 1.00 70.75 103 GLU A O 1
ATOM 849 N N . LYS A 1 104 ? 22.390 -0.910 -14.731 1.00 69.00 104 LYS A N 1
ATOM 850 C CA . LYS A 1 104 ? 23.219 -2.072 -15.075 1.00 69.00 104 LYS A CA 1
ATOM 851 C C . LYS A 1 104 ? 22.449 -3.172 -15.805 1.00 69.00 104 LYS A C 1
ATOM 853 O O . LYS A 1 104 ? 23.017 -3.846 -16.656 1.00 69.00 104 LYS A O 1
ATOM 858 N N . SER A 1 105 ? 21.179 -3.383 -15.469 1.00 67.62 105 SER A N 1
ATOM 859 C CA . SER A 1 105 ? 20.350 -4.383 -16.139 1.00 67.62 105 SER A CA 1
ATOM 860 C C . SER A 1 105 ? 19.707 -3.844 -17.413 1.00 67.62 105 SER A C 1
ATOM 862 O O . SER A 1 105 ? 19.432 -4.632 -18.311 1.00 67.62 105 SER A O 1
ATOM 864 N N . LYS A 1 106 ? 19.540 -2.521 -17.566 1.00 69.12 106 LYS A N 1
ATOM 865 C CA . LYS A 1 106 ? 19.089 -1.919 -18.836 1.00 69.12 106 LYS A CA 1
ATOM 866 C C . LYS A 1 106 ? 20.014 -2.274 -19.999 1.00 69.12 106 LYS A C 1
ATOM 868 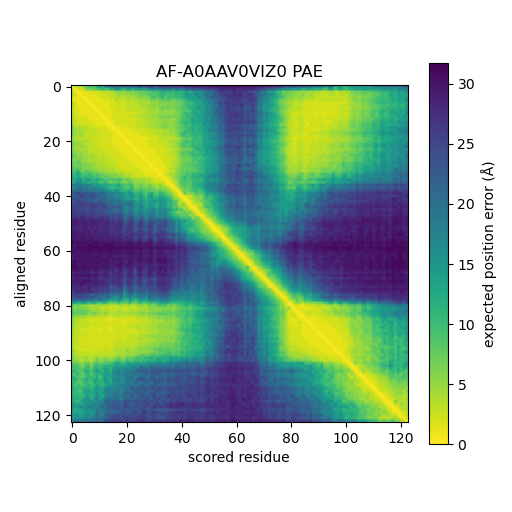O O . LYS A 1 106 ? 19.521 -2.547 -21.087 1.00 69.12 106 LYS A O 1
ATOM 873 N N . ASP A 1 107 ? 21.325 -2.318 -19.773 1.00 69.12 107 ASP A N 1
ATOM 874 C CA . ASP A 1 107 ? 22.281 -2.728 -20.808 1.00 69.12 107 ASP A CA 1
ATOM 875 C C . ASP A 1 107 ? 22.139 -4.210 -21.181 1.00 69.12 107 ASP A C 1
ATOM 877 O O . ASP A 1 107 ? 22.269 -4.560 -22.352 1.00 69.12 107 ASP A O 1
ATOM 881 N N . LEU A 1 108 ? 21.776 -5.072 -20.222 1.00 72.00 108 LEU A N 1
ATOM 882 C CA . LEU A 1 108 ? 21.396 -6.458 -20.509 1.00 72.00 108 LEU A CA 1
ATOM 883 C C . LEU A 1 108 ? 20.113 -6.511 -21.351 1.00 72.00 108 LEU A C 1
ATOM 885 O O . LEU A 1 108 ? 20.014 -7.319 -22.267 1.00 72.00 108 LEU A O 1
ATOM 889 N N . PHE A 1 109 ? 19.140 -5.639 -21.073 1.00 70.88 109 PHE A N 1
ATOM 890 C CA . PHE A 1 109 ? 17.892 -5.605 -21.833 1.00 70.88 109 PHE A CA 1
ATOM 891 C C . PHE A 1 109 ? 18.062 -5.080 -23.263 1.00 70.88 109 PHE A C 1
ATOM 893 O O . PHE A 1 109 ? 17.364 -5.558 -24.153 1.00 70.88 109 PHE A O 1
ATOM 900 N N . LYS A 1 110 ? 19.032 -4.188 -23.514 1.00 72.25 110 LYS A N 1
ATOM 901 C CA . LYS A 1 110 ? 19.408 -3.771 -24.877 1.00 72.25 110 LYS A CA 1
ATOM 902 C C . LYS A 1 110 ? 19.886 -4.940 -25.737 1.00 72.25 110 LYS A C 1
ATOM 904 O O . LYS A 1 110 ? 19.667 -4.930 -26.940 1.00 72.25 110 LYS A O 1
ATOM 909 N N . LEU A 1 111 ? 20.487 -5.978 -25.142 1.00 72.06 111 LEU A N 1
ATOM 910 C CA . LEU A 1 111 ? 20.859 -7.183 -25.892 1.00 72.06 111 LEU A CA 1
ATOM 911 C C . LEU A 1 111 ? 19.639 -7.896 -26.475 1.00 72.06 111 LEU A C 1
ATOM 913 O O . LEU A 1 111 ? 19.792 -8.595 -27.463 1.00 72.06 111 LEU A O 1
ATOM 917 N N . PHE A 1 112 ? 18.437 -7.720 -25.916 1.00 74.06 112 PHE A N 1
ATOM 918 C CA . PHE A 1 112 ? 17.231 -8.309 -26.494 1.00 74.06 112 PHE A CA 1
ATOM 919 C C . PHE A 1 112 ? 16.677 -7.525 -27.689 1.00 74.06 112 PHE A C 1
ATOM 921 O O . PHE A 1 112 ? 15.850 -8.070 -28.414 1.00 74.06 112 PHE A O 1
ATOM 928 N N . GLU A 1 113 ? 17.165 -6.307 -27.959 1.00 74.81 113 GLU A N 1
ATOM 929 C CA . GLU A 1 113 ? 16.789 -5.547 -29.161 1.00 74.81 113 GLU A CA 1
ATOM 930 C C . GLU A 1 113 ? 17.193 -6.270 -30.453 1.00 74.81 113 GLU A C 1
ATOM 932 O O . GLU A 1 113 ? 16.607 -6.006 -31.496 1.00 74.81 113 GLU A O 1
ATOM 937 N N . ILE A 1 114 ? 18.152 -7.203 -30.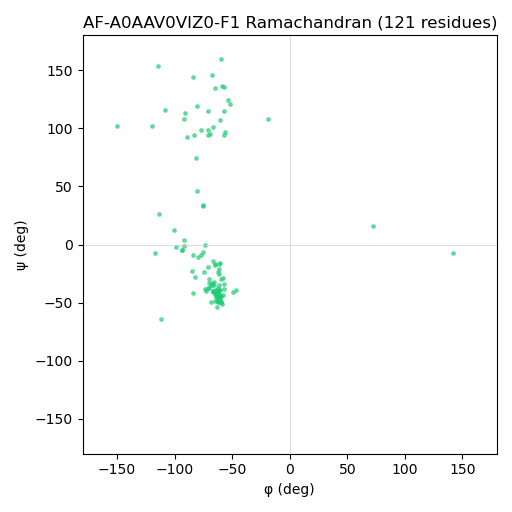401 1.00 78.88 114 ILE A N 1
ATOM 938 C CA . ILE A 1 114 ? 18.530 -8.035 -31.557 1.00 78.88 114 ILE A CA 1
ATOM 939 C C . ILE A 1 114 ? 17.465 -9.077 -31.923 1.00 78.88 114 ILE A C 1
ATOM 941 O O . ILE A 1 114 ? 17.471 -9.589 -33.037 1.00 78.88 114 ILE A O 1
ATOM 945 N N . PHE A 1 115 ? 16.560 -9.405 -30.994 1.00 77.44 115 PHE A N 1
ATOM 946 C CA . PHE A 1 115 ? 15.462 -10.354 -31.208 1.00 77.44 115 PHE A CA 1
ATOM 947 C C . PHE A 1 115 ? 14.130 -9.654 -31.518 1.00 77.44 115 PHE A C 1
ATOM 949 O O . PHE A 1 115 ? 13.124 -10.328 -31.741 1.00 77.44 115 PHE A O 1
ATOM 956 N N . ASP A 1 116 ? 14.100 -8.319 -31.523 1.00 77.81 116 ASP A N 1
ATOM 957 C CA . ASP A 1 116 ? 12.916 -7.534 -31.863 1.00 77.81 116 ASP A CA 1
ATOM 958 C C . ASP A 1 116 ? 12.895 -7.225 -33.363 1.00 77.81 116 ASP A C 1
ATOM 960 O O . ASP A 1 116 ? 13.714 -6.452 -33.849 1.00 77.81 116 ASP A O 1
ATOM 964 N N . ALA A 1 117 ? 11.925 -7.787 -34.090 1.00 74.69 117 ALA A N 1
ATOM 965 C CA . ALA A 1 117 ? 11.774 -7.614 -35.538 1.00 74.69 117 ALA A CA 1
ATOM 966 C C . ALA A 1 117 ? 11.564 -6.156 -35.988 1.00 74.69 117 ALA A C 1
ATOM 968 O O . ALA A 1 117 ? 11.695 -5.851 -37.172 1.00 74.69 117 ALA A O 1
ATOM 969 N N . SER A 1 118 ? 11.214 -5.258 -35.064 1.00 81.62 118 SER A N 1
ATOM 970 C CA . SER A 1 118 ? 11.044 -3.827 -35.328 1.00 81.62 118 SER A CA 1
ATOM 971 C C . SER A 1 118 ? 12.304 -2.991 -35.064 1.00 81.62 118 SER A C 1
ATOM 973 O O . SER A 1 118 ? 12.322 -1.793 -35.351 1.00 81.62 118 SER A O 1
ATOM 975 N N . SER A 1 119 ? 13.364 -3.608 -34.536 1.00 82.25 119 SER A N 1
ATOM 976 C CA . SER A 1 119 ? 14.631 -2.957 -34.209 1.00 82.25 119 SER A CA 1
ATOM 977 C C . SER A 1 119 ? 15.555 -2.847 -35.422 1.00 82.25 119 SER A C 1
ATOM 979 O O . SER A 1 119 ? 15.684 -3.772 -36.220 1.00 82.25 119 SER A O 1
ATOM 981 N N . ASN A 1 120 ? 16.301 -1.742 -35.512 1.00 78.44 120 ASN A N 1
ATOM 982 C CA . ASN A 1 120 ? 17.369 -1.579 -36.509 1.00 78.44 120 ASN A CA 1
ATOM 983 C C . ASN A 1 120 ? 18.533 -2.569 -36.314 1.00 78.44 120 ASN A C 1
ATOM 985 O O . ASN A 1 120 ? 19.344 -2.737 -37.219 1.00 78.44 120 ASN A O 1
ATOM 989 N N . ASN A 1 121 ? 18.625 -3.190 -35.134 1.00 76.69 121 ASN A N 1
ATOM 990 C CA . ASN A 1 121 ? 19.659 -4.161 -34.777 1.00 76.69 121 ASN A CA 1
ATOM 991 C C . ASN A 1 121 ? 19.160 -5.615 -34.874 1.00 76.69 121 ASN A C 1
ATOM 993 O O . ASN A 1 121 ? 19.817 -6.511 -34.344 1.00 76.69 121 ASN A O 1
ATOM 997 N N . PHE A 1 122 ? 17.995 -5.841 -35.489 1.00 70.56 122 PHE A N 1
ATOM 998 C CA . PHE A 1 122 ? 17.394 -7.164 -35.639 1.00 70.56 122 PHE A CA 1
ATOM 999 C C . PHE A 1 122 ? 18.245 -8.084 -36.522 1.00 70.56 122 PHE A C 1
ATOM 1001 O O . PHE A 1 122 ? 18.723 -7.663 -37.579 1.00 70.56 122 PHE A O 1
ATOM 1008 N N . PHE A 1 123 ? 18.428 -9.325 -36.063 1.00 59.59 123 PHE A N 1
ATOM 1009 C CA . PHE A 1 123 ? 19.185 -10.373 -36.752 1.00 59.59 123 PHE A CA 1
ATOM 1010 C C . PHE A 1 123 ? 18.336 -11.152 -37.763 1.00 59.59 123 PHE A C 1
ATOM 1012 O O . PHE A 1 123 ? 17.188 -11.514 -37.419 1.00 59.59 123 PHE A O 1
#

Mean predicted aligned error: 15.42 Å

pLDDT: mean 72.95, std 16.67, range [40.59, 93.12]

Radius of gyration: 25.31 Å; Cα contacts (8 Å, |Δi|>4): 44; chains: 1; bounding box: 45×42×78 Å